Protein AF-A0A327J989-F1 (afdb_monomer_lite)

Secondary structure (DSSP, 8-state):
-EEEE-TTSHHHHHHHTSHHHHHHHHHTHHHHHTTPPEEEEEEE--SSHHHHHHTSEEEEEEEEE-TTSPEEEEEEEE----TT---HHHHHHHHHHHTTSS---EEEEEEEE-HHHHHHHTT-

Foldseek 3Di:
DEAEAEQPDPLQACVLLAPFVLVVCVVCVVCQVVQHKDAFAKDAPDRDPVCCVVAGIWTFGIWHADPQRKIKTKIKGKLDLDCPDPDPVSVVVVVCCVVVVDDIYMYIRIHTHHNVSNVVSVVD

Structure (mmCIF, N/CA/C/O backbone):
data_AF-A0A327J989-F1
#
_entry.id   AF-A0A327J989-F1
#
loop_
_atom_site.group_PDB
_atom_site.id
_atom_site.type_symbol
_atom_site.label_atom_id
_atom_site.label_alt_id
_atom_site.label_comp_id
_atom_site.label_asym_id
_atom_site.label_entity_id
_atom_site.label_seq_id
_atom_site.pdbx_PDB_ins_code
_atom_site.Cartn_x
_atom_site.Cartn_y
_atom_site.Cartn_z
_atom_site.occupancy
_atom_site.B_iso_or_equiv
_atom_site.auth_seq_id
_atom_site.auth_comp_id
_atom_site.auth_asym_id
_atom_site.auth_atom_id
_atom_site.pdbx_PDB_model_num
ATOM 1 N N . MET A 1 1 ? 9.623 -8.664 -15.797 1.00 69.44 1 MET A N 1
ATOM 2 C CA . MET A 1 1 ? 9.754 -9.634 -14.682 1.00 69.44 1 MET A CA 1
ATOM 3 C C . MET A 1 1 ? 9.300 -8.923 -13.423 1.00 69.44 1 MET A C 1
ATOM 5 O O . MET A 1 1 ? 9.397 -7.706 -13.398 1.00 69.44 1 MET A O 1
ATOM 9 N N . GLY A 1 2 ? 8.779 -9.620 -12.418 1.00 81.38 2 GLY A N 1
ATOM 10 C CA . GLY A 1 2 ? 8.284 -8.946 -11.220 1.00 81.38 2 GLY A CA 1
ATOM 11 C C . GLY A 1 2 ? 8.554 -9.730 -9.953 1.00 81.38 2 GLY A C 1
ATOM 12 O O . GLY A 1 2 ? 8.670 -10.956 -9.993 1.00 81.38 2 GLY A O 1
ATOM 13 N N . VAL A 1 3 ? 8.657 -9.007 -8.843 1.00 89.44 3 VAL A N 1
ATOM 14 C CA . VAL A 1 3 ? 8.768 -9.583 -7.503 1.00 89.44 3 VAL A CA 1
ATOM 15 C C . VAL A 1 3 ? 7.521 -9.206 -6.717 1.00 89.44 3 VAL A C 1
ATOM 17 O O . VAL A 1 3 ? 7.071 -8.063 -6.754 1.00 89.44 3 VAL A O 1
ATOM 20 N N . ILE A 1 4 ? 6.952 -10.181 -6.010 1.00 94.75 4 ILE A N 1
ATOM 21 C CA . ILE A 1 4 ? 5.840 -9.951 -5.089 1.00 94.75 4 ILE A CA 1
ATOM 22 C C . ILE A 1 4 ? 6.357 -10.168 -3.673 1.00 94.75 4 ILE A C 1
ATOM 24 O O . ILE A 1 4 ? 6.704 -11.284 -3.282 1.00 94.75 4 ILE A O 1
ATOM 28 N N . PHE A 1 5 ? 6.380 -9.094 -2.897 1.00 96.56 5 PHE A N 1
ATOM 29 C CA . PHE A 1 5 ? 6.681 -9.117 -1.479 1.00 96.56 5 PHE A CA 1
ATOM 30 C C . PHE A 1 5 ? 5.388 -9.335 -0.699 1.00 96.56 5 PHE A C 1
ATOM 32 O O . PHE A 1 5 ? 4.467 -8.514 -0.717 1.00 96.56 5 PHE A O 1
ATOM 39 N N . LYS A 1 6 ? 5.315 -10.484 -0.028 1.00 97.75 6 LYS A N 1
ATOM 40 C CA . LYS A 1 6 ? 4.209 -10.832 0.865 1.00 97.75 6 LYS A CA 1
ATOM 41 C C . LYS A 1 6 ? 4.260 -9.987 2.140 1.00 97.75 6 LYS A C 1
ATOM 43 O O . LYS A 1 6 ? 5.321 -9.501 2.535 1.00 97.75 6 LYS A O 1
ATOM 48 N N . SER A 1 7 ? 3.126 -9.892 2.831 1.00 97.56 7 SER A N 1
ATOM 49 C CA . SER A 1 7 ? 2.966 -9.090 4.054 1.00 97.56 7 SER A CA 1
ATOM 50 C C . SER A 1 7 ? 3.853 -9.510 5.223 1.00 97.56 7 SER A C 1
ATOM 52 O O . SER A 1 7 ? 4.015 -8.752 6.174 1.00 97.56 7 SER A O 1
ATOM 54 N N . ASP A 1 8 ? 4.412 -10.717 5.182 1.00 97.12 8 ASP A N 1
ATOM 55 C CA . ASP A 1 8 ? 5.364 -11.230 6.162 1.00 97.12 8 ASP A CA 1
ATOM 56 C C . ASP A 1 8 ? 6.829 -10.878 5.846 1.00 97.12 8 ASP A C 1
ATOM 58 O O . ASP A 1 8 ? 7.685 -11.036 6.724 1.00 97.12 8 ASP A O 1
ATOM 62 N N . SER A 1 9 ? 7.123 -10.356 4.651 1.00 97.06 9 SER A N 1
ATOM 63 C CA . SER A 1 9 ? 8.461 -9.903 4.271 1.00 97.06 9 SER A CA 1
ATOM 64 C C . SER A 1 9 ? 8.886 -8.662 5.065 1.00 97.06 9 SER A C 1
ATOM 66 O O . SER A 1 9 ? 8.054 -7.843 5.463 1.00 97.06 9 SER A O 1
ATOM 68 N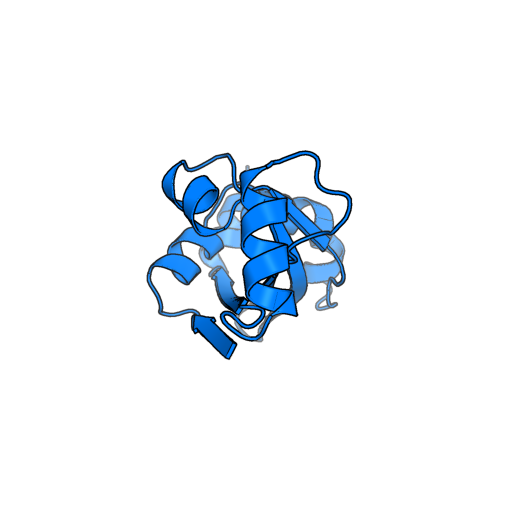 N . ASN A 1 10 ? 10.193 -8.508 5.296 1.00 95.81 10 ASN A N 1
ATOM 69 C CA . ASN A 1 10 ? 10.721 -7.396 6.094 1.00 95.81 10 ASN A CA 1
ATOM 70 C C . ASN A 1 10 ? 10.358 -6.035 5.491 1.00 95.81 10 ASN A C 1
ATOM 72 O O . ASN A 1 10 ? 9.870 -5.168 6.209 1.00 95.81 10 ASN A O 1
ATOM 76 N N . ILE A 1 11 ? 10.506 -5.885 4.171 1.00 94.81 11 ILE A N 1
ATOM 77 C CA . ILE A 1 11 ? 10.159 -4.644 3.475 1.00 94.81 11 ILE A CA 1
ATOM 78 C C . ILE A 1 11 ? 8.662 -4.334 3.581 1.00 94.81 11 ILE A C 1
ATOM 80 O O . ILE A 1 11 ? 8.295 -3.216 3.924 1.00 94.81 11 ILE A O 1
ATOM 84 N N . SER A 1 12 ? 7.775 -5.319 3.401 1.00 97.19 12 SER A N 1
ATOM 85 C CA . SER A 1 12 ? 6.332 -5.086 3.525 1.00 97.19 12 SER A CA 1
ATOM 86 C C . SER A 1 12 ? 5.902 -4.756 4.953 1.00 97.19 12 SER A C 1
ATOM 88 O O . SER A 1 12 ? 4.986 -3.956 5.135 1.00 97.19 12 SER A O 1
ATOM 90 N N . LYS A 1 13 ? 6.563 -5.329 5.968 1.00 97.56 13 LYS A N 1
ATOM 91 C CA . LYS A 1 13 ? 6.349 -4.964 7.378 1.00 97.56 13 LYS A CA 1
ATOM 92 C C . LYS A 1 13 ? 6.793 -3.535 7.667 1.00 97.56 13 LYS A C 1
ATOM 94 O O . LYS A 1 13 ? 6.085 -2.828 8.376 1.00 97.56 13 LYS A O 1
ATOM 99 N N . GLU A 1 14 ? 7.932 -3.120 7.120 1.00 96.44 14 GLU A N 1
ATOM 100 C CA . GLU A 1 14 ? 8.462 -1.766 7.292 1.00 96.44 14 GLU A CA 1
ATOM 101 C C . GLU A 1 14 ? 7.559 -0.725 6.615 1.00 96.44 14 GLU A C 1
ATOM 103 O O . GLU A 1 14 ? 7.205 0.274 7.239 1.00 96.44 14 GLU A O 1
ATOM 108 N N . ILE A 1 15 ? 7.079 -1.013 5.399 1.00 97.12 15 ILE A N 1
ATOM 109 C CA . ILE A 1 15 ? 6.068 -0.194 4.717 1.00 97.12 15 ILE A CA 1
ATOM 110 C C . ILE A 1 15 ? 4.788 -0.106 5.558 1.00 97.12 15 ILE A C 1
ATOM 112 O O . ILE A 1 15 ? 4.265 0.983 5.769 1.00 97.12 15 ILE A O 1
ATOM 116 N N . ALA A 1 16 ? 4.275 -1.235 6.067 1.00 97.94 16 ALA A N 1
ATOM 117 C CA . ALA A 1 16 ? 2.980 -1.299 6.756 1.00 97.94 16 ALA A CA 1
ATOM 118 C C . ALA A 1 16 ? 2.857 -0.355 7.964 1.00 97.94 16 ALA A C 1
ATOM 120 O O . ALA A 1 16 ? 1.745 -0.014 8.370 1.00 97.94 16 ALA A O 1
ATOM 121 N N . ILE A 1 17 ? 3.977 0.033 8.570 1.00 97.12 17 ILE A N 1
ATOM 122 C CA . ILE A 1 17 ? 4.013 0.903 9.749 1.00 97.12 17 ILE A CA 1
ATOM 123 C C . ILE A 1 17 ? 4.632 2.272 9.459 1.00 97.12 17 ILE A C 1
ATOM 125 O O . ILE A 1 17 ? 4.879 3.031 10.397 1.00 97.12 17 ILE A O 1
ATOM 129 N N . SER A 1 18 ? 4.893 2.585 8.188 1.00 97.06 18 SER A N 1
ATOM 130 C CA . SER A 1 18 ? 5.550 3.829 7.815 1.00 97.06 18 SER A CA 1
ATOM 131 C C . SER A 1 18 ? 4.638 5.046 8.047 1.00 97.06 18 SER A C 1
ATOM 133 O O . SER A 1 18 ? 3.405 4.933 7.998 1.00 97.06 18 SER A O 1
ATOM 135 N N . PRO A 1 19 ? 5.222 6.234 8.278 1.00 96.94 19 PRO A N 1
ATOM 136 C CA . PRO A 1 19 ? 4.490 7.498 8.313 1.00 96.94 19 PRO A CA 1
ATOM 137 C C . PRO A 1 19 ? 3.612 7.751 7.081 1.00 96.94 19 PRO A C 1
ATOM 139 O O . PRO A 1 19 ? 2.502 8.250 7.226 1.00 96.94 19 PRO A O 1
ATOM 142 N N . GLU A 1 20 ? 4.060 7.367 5.887 1.00 97.31 20 GLU A N 1
ATOM 143 C CA . GLU A 1 20 ? 3.305 7.508 4.637 1.00 97.31 20 GLU A CA 1
ATOM 144 C C . GLU A 1 20 ? 2.042 6.640 4.631 1.00 97.31 20 GLU A C 1
ATOM 146 O O . GLU A 1 20 ? 0.960 7.106 4.276 1.00 97.31 20 GLU A O 1
ATOM 151 N N . ILE A 1 21 ? 2.148 5.390 5.093 1.00 97.94 21 ILE A N 1
ATOM 152 C CA . ILE A 1 21 ? 0.992 4.494 5.213 1.00 97.94 21 ILE A CA 1
ATOM 153 C C . ILE A 1 21 ? 0.050 4.935 6.331 1.00 97.94 21 ILE A C 1
ATOM 155 O O . ILE A 1 21 ? -1.170 4.828 6.179 1.00 97.94 21 ILE A O 1
ATOM 159 N N . LYS A 1 22 ? 0.586 5.491 7.423 1.00 98.06 22 LYS A N 1
ATOM 160 C CA . LYS A 1 22 ? -0.227 6.165 8.441 1.00 98.06 22 LYS A CA 1
ATOM 161 C C . LYS A 1 22 ? -1.021 7.315 7.830 1.00 98.06 22 LYS A C 1
ATOM 163 O O . LYS A 1 22 ? -2.227 7.393 8.053 1.00 98.06 22 LYS A O 1
ATOM 168 N N . GLN A 1 23 ? -0.360 8.191 7.080 1.00 97.75 23 GLN A N 1
ATOM 169 C CA . GLN A 1 23 ? -0.995 9.350 6.464 1.00 97.75 23 GLN A CA 1
ATOM 170 C C . GLN A 1 23 ? -2.098 8.919 5.491 1.00 97.75 23 GLN A C 1
ATOM 172 O O . GLN A 1 23 ? -3.237 9.359 5.631 1.00 97.75 23 GLN A O 1
ATOM 177 N N . HIS A 1 24 ? -1.803 7.964 4.604 1.00 97.94 24 HIS A N 1
ATOM 178 C CA . HIS A 1 24 ? -2.786 7.378 3.688 1.00 97.94 24 HIS A CA 1
ATOM 179 C C . HIS A 1 24 ? -4.007 6.805 4.422 1.00 97.94 24 HIS A C 1
ATOM 181 O O . HIS A 1 24 ? -5.145 7.031 4.004 1.00 97.94 24 HIS A O 1
ATOM 187 N N . PHE A 1 25 ? -3.799 6.096 5.538 1.00 98.25 25 PHE A N 1
ATOM 188 C CA . PHE A 1 25 ? -4.901 5.607 6.368 1.00 98.25 25 PHE A CA 1
ATOM 189 C C . PHE A 1 25 ? -5.739 6.756 6.939 1.00 98.25 25 PHE A C 1
ATOM 191 O O . PHE A 1 25 ? -6.962 6.716 6.837 1.00 98.25 25 PHE A O 1
ATOM 198 N N . LEU A 1 26 ? -5.103 7.769 7.534 1.00 98.06 26 LEU A N 1
ATOM 199 C CA . LEU A 1 26 ? -5.802 8.877 8.188 1.00 98.06 26 LEU A CA 1
ATOM 200 C C . LEU A 1 26 ? -6.618 9.718 7.201 1.00 98.06 26 LEU A C 1
ATOM 202 O O . LEU A 1 26 ? -7.756 10.071 7.507 1.00 98.06 26 LEU A O 1
ATOM 206 N N . GLU A 1 27 ? -6.080 9.974 6.010 1.00 97.88 27 GLU A N 1
ATOM 207 C CA . GLU A 1 27 ? -6.760 10.718 4.942 1.00 97.88 27 GLU A CA 1
ATOM 208 C C . GLU A 1 27 ? -7.981 9.983 4.387 1.00 97.88 27 GLU A C 1
ATOM 210 O O . GLU A 1 27 ? -8.946 10.610 3.957 1.00 97.88 27 GLU A O 1
ATOM 215 N N . ASN A 1 28 ? -7.963 8.649 4.405 1.00 98.06 28 ASN A N 1
ATOM 216 C CA . ASN A 1 28 ? -9.033 7.825 3.847 1.00 98.06 28 ASN A CA 1
ATOM 217 C C . ASN A 1 28 ? -9.810 7.047 4.925 1.00 98.06 28 ASN A C 1
ATOM 219 O O . ASN A 1 28 ? -10.528 6.091 4.610 1.00 98.06 28 ASN A O 1
ATOM 223 N N . LYS A 1 29 ? -9.687 7.448 6.198 1.00 96.81 29 LYS A N 1
ATOM 224 C CA . LYS A 1 29 ? -10.203 6.694 7.349 1.00 96.81 29 LYS A CA 1
ATOM 225 C C . LYS A 1 29 ? -11.699 6.423 7.244 1.00 96.81 29 LYS A C 1
ATOM 227 O O . LYS A 1 29 ? -12.116 5.299 7.483 1.00 96.81 29 LYS A O 1
ATOM 232 N N . ASP A 1 30 ? -12.503 7.397 6.822 1.00 97.50 30 ASP A N 1
ATOM 233 C CA . ASP A 1 30 ? -13.961 7.247 6.799 1.00 97.50 30 ASP A CA 1
ATOM 234 C C . ASP A 1 30 ? -14.400 6.242 5.726 1.00 97.50 30 ASP A C 1
ATOM 236 O O . ASP A 1 30 ? -15.346 5.483 5.924 1.00 97.50 30 ASP A O 1
ATOM 240 N N . ILE A 1 31 ? -13.678 6.168 4.605 1.00 97.75 31 ILE A N 1
ATOM 241 C CA . ILE A 1 31 ? -13.911 5.164 3.559 1.00 97.75 31 ILE A CA 1
ATOM 242 C C . ILE A 1 31 ? -13.556 3.774 4.102 1.00 97.75 31 ILE A C 1
ATOM 244 O O . ILE A 1 31 ? -14.367 2.850 4.027 1.00 97.75 31 ILE A O 1
ATOM 248 N N . LEU A 1 32 ? -12.366 3.640 4.692 1.00 97.56 32 LEU A N 1
ATOM 249 C CA . LEU A 1 32 ? -11.847 2.368 5.197 1.00 97.56 32 LEU A CA 1
ATOM 250 C C . LEU A 1 32 ? -12.668 1.829 6.377 1.00 97.56 32 LEU A C 1
ATOM 252 O O . LEU A 1 32 ? -13.009 0.648 6.402 1.00 97.56 32 LEU A O 1
ATOM 256 N N . LEU A 1 33 ? -13.034 2.686 7.334 1.00 96.00 33 LEU A N 1
ATOM 257 C CA . LEU A 1 33 ? -13.831 2.322 8.510 1.00 96.00 33 LEU A CA 1
ATOM 258 C C . LEU A 1 33 ? -15.264 1.923 8.134 1.00 96.00 33 LEU A C 1
ATOM 260 O O . LEU A 1 33 ? -15.832 1.038 8.770 1.00 96.00 33 LEU A O 1
ATOM 264 N N . ASN A 1 34 ? -15.801 2.474 7.042 1.00 96.75 34 ASN A N 1
ATOM 265 C CA . ASN A 1 34 ? -17.055 2.024 6.431 1.00 96.75 34 ASN A CA 1
ATOM 266 C C . ASN A 1 34 ? -16.893 0.764 5.555 1.00 96.75 34 ASN A C 1
ATOM 268 O O . ASN A 1 34 ? -17.782 0.446 4.767 1.00 96.75 34 ASN A O 1
ATOM 272 N N . GLN A 1 35 ? -15.771 0.043 5.681 1.00 93.25 35 GLN A N 1
ATOM 273 C CA . GLN A 1 35 ? -15.458 -1.198 4.959 1.00 93.25 35 GLN A CA 1
ATOM 274 C C . GLN A 1 35 ? -15.461 -1.044 3.430 1.00 93.25 35 GLN A C 1
ATOM 276 O O . GLN A 1 35 ? -15.711 -1.999 2.696 1.00 93.25 35 GLN A O 1
ATOM 281 N N . LYS A 1 36 ? -15.173 0.163 2.932 1.00 96.56 36 LYS A N 1
ATOM 282 C CA . LYS A 1 36 ? -15.012 0.427 1.500 1.00 96.56 36 LYS A CA 1
ATOM 283 C C . LYS A 1 36 ? -13.538 0.364 1.101 1.00 96.56 36 LYS A C 1
ATOM 285 O O . LYS A 1 36 ? -12.633 0.465 1.927 1.00 96.56 36 LYS A O 1
ATOM 290 N N . VAL A 1 37 ? -13.315 0.204 -0.201 1.00 97.81 37 VAL A N 1
ATOM 291 C CA . VAL A 1 37 ? -11.982 0.126 -0.804 1.00 97.81 37 VAL A CA 1
ATOM 292 C C . VAL A 1 37 ? -11.531 1.517 -1.246 1.00 97.81 37 VAL A C 1
ATOM 294 O O . VAL A 1 37 ? -12.256 2.209 -1.960 1.00 97.81 37 VAL A O 1
ATOM 297 N N . VAL A 1 38 ? -10.313 1.895 -0.873 1.00 98.12 38 VAL A N 1
ATOM 298 C CA . VAL A 1 38 ? -9.596 3.054 -1.422 1.00 98.12 38 VAL A CA 1
ATOM 299 C C . VAL A 1 38 ? -8.782 2.569 -2.614 1.00 98.12 38 VAL A C 1
ATOM 301 O O . VAL A 1 38 ? -8.155 1.520 -2.511 1.00 98.12 38 VAL A O 1
ATOM 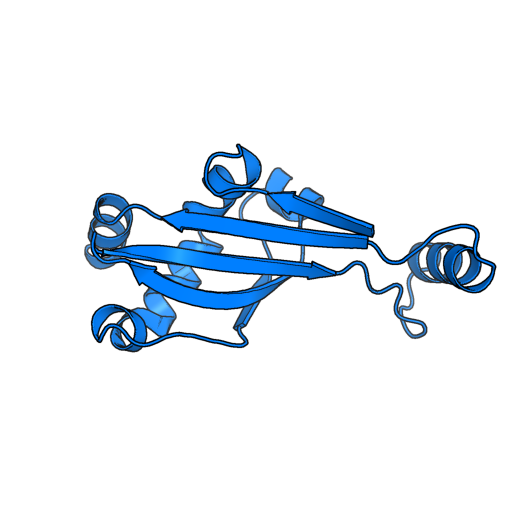304 N N . LYS A 1 39 ? -8.788 3.290 -3.737 1.00 97.00 39 LYS A N 1
ATOM 305 C CA . LYS A 1 39 ? -8.068 2.909 -4.964 1.00 97.00 39 LYS A CA 1
ATOM 306 C C . LYS A 1 39 ? -7.302 4.092 -5.542 1.00 97.00 39 LYS A C 1
ATOM 308 O O . LYS A 1 39 ? -7.682 5.234 -5.288 1.00 97.00 39 LYS A O 1
ATOM 313 N N . ASN A 1 40 ? -6.303 3.796 -6.375 1.00 94.38 40 ASN A N 1
ATOM 314 C CA . ASN A 1 40 ? -5.590 4.768 -7.212 1.00 94.38 40 ASN A CA 1
ATOM 315 C C . ASN A 1 40 ? -5.045 5.954 -6.402 1.00 94.38 40 ASN A C 1
ATOM 317 O O . ASN A 1 40 ? -5.339 7.120 -6.679 1.00 94.38 40 ASN A O 1
ATOM 321 N N . ARG A 1 41 ? -4.302 5.634 -5.343 1.00 96.56 41 ARG A N 1
ATOM 322 C CA . ARG A 1 41 ? -3.496 6.604 -4.598 1.00 96.56 41 ARG A CA 1
ATOM 323 C C . ARG A 1 41 ? -2.030 6.381 -4.935 1.00 96.56 41 ARG A C 1
ATOM 325 O O . ARG A 1 41 ? -1.683 5.367 -5.526 1.00 96.56 41 ARG A O 1
ATOM 332 N N . SER A 1 42 ? -1.180 7.303 -4.527 1.00 94.81 42 SER A N 1
ATOM 333 C CA . SER A 1 42 ? 0.267 7.156 -4.613 1.00 94.81 42 SER A CA 1
ATOM 334 C C . SER A 1 42 ? 0.909 7.796 -3.393 1.00 94.81 42 SER A C 1
ATOM 336 O O . SER A 1 42 ? 0.265 8.546 -2.652 1.00 94.81 42 SER A O 1
ATOM 338 N N . THR A 1 43 ? 2.166 7.456 -3.137 1.00 94.94 43 THR A N 1
ATOM 339 C CA . THR A 1 43 ? 2.922 8.073 -2.053 1.00 94.94 43 THR A CA 1
ATOM 340 C C . THR A 1 43 ? 4.417 8.072 -2.334 1.00 94.94 43 THR A C 1
ATOM 342 O O . THR A 1 43 ? 4.933 7.214 -3.053 1.00 94.94 43 THR A O 1
ATOM 345 N N . TYR A 1 44 ? 5.110 9.043 -1.741 1.00 93.88 44 TYR A N 1
ATOM 346 C CA . TYR A 1 44 ? 6.563 9.129 -1.741 1.00 93.88 44 TYR A CA 1
ATOM 347 C C . TYR A 1 44 ? 7.095 8.714 -0.372 1.00 93.88 44 TYR A C 1
ATOM 349 O O . TYR A 1 44 ? 6.880 9.411 0.618 1.00 93.88 44 TYR A O 1
ATOM 357 N N . PHE A 1 45 ? 7.844 7.616 -0.321 1.00 93.44 45 PHE A N 1
ATOM 358 C CA . PHE A 1 45 ? 8.547 7.180 0.879 1.00 93.44 45 PHE A CA 1
ATOM 359 C C . PHE A 1 45 ? 9.776 8.055 1.107 1.00 93.44 45 PHE A C 1
ATOM 361 O O . PHE A 1 45 ? 10.806 7.889 0.461 1.00 93.44 45 PHE A O 1
ATOM 368 N N . GLN A 1 46 ? 9.675 8.999 2.039 1.00 91.44 46 GLN A N 1
ATOM 369 C CA . GLN A 1 46 ? 10.754 9.946 2.352 1.00 91.44 46 GLN A CA 1
ATOM 370 C C . GLN A 1 46 ? 11.103 9.972 3.840 1.00 91.44 46 GLN A C 1
ATOM 372 O O . GLN A 1 46 ? 12.197 10.395 4.212 1.00 91.44 46 GLN A O 1
ATOM 377 N N . SER A 1 47 ? 10.211 9.475 4.698 1.00 88.56 47 SER A N 1
ATOM 378 C CA . SER A 1 47 ? 10.411 9.456 6.149 1.00 88.56 47 SER A CA 1
ATOM 379 C C . SER A 1 47 ? 11.504 8.484 6.608 1.00 88.56 47 SER A C 1
ATOM 381 O O . SER A 1 47 ? 12.062 8.642 7.693 1.00 88.56 47 SER A O 1
ATOM 383 N N . ASN A 1 48 ? 11.842 7.493 5.779 1.00 88.62 48 ASN A N 1
ATOM 384 C CA . ASN A 1 48 ? 12.874 6.500 6.043 1.00 88.62 48 ASN A CA 1
ATOM 385 C C . ASN A 1 48 ? 13.811 6.386 4.831 1.00 88.62 48 ASN A C 1
ATOM 387 O O . ASN A 1 48 ? 13.370 6.085 3.724 1.00 88.62 48 ASN A O 1
ATOM 391 N N . LYS A 1 49 ? 15.121 6.581 5.048 1.00 87.25 49 LYS A N 1
ATOM 392 C CA . LYS A 1 49 ? 16.141 6.519 3.984 1.00 87.25 49 LYS A CA 1
ATOM 393 C C . LYS A 1 49 ? 16.194 5.167 3.267 1.00 87.25 49 LYS A C 1
ATOM 395 O O . LYS A 1 49 ? 16.505 5.145 2.080 1.00 87.25 49 LYS A O 1
ATOM 400 N N . ASN A 1 50 ? 15.929 4.061 3.959 1.00 87.06 50 ASN A N 1
ATOM 401 C CA . ASN A 1 50 ? 15.923 2.728 3.359 1.00 87.06 50 ASN A CA 1
ATOM 402 C C . ASN A 1 50 ? 14.713 2.563 2.440 1.00 87.06 50 ASN A C 1
ATOM 404 O O . ASN A 1 50 ? 14.895 2.212 1.279 1.00 87.06 50 ASN A O 1
ATOM 408 N N . LEU A 1 51 ? 13.507 2.897 2.914 1.00 90.25 51 LEU A N 1
ATOM 409 C CA . LEU A 1 51 ? 12.298 2.852 2.081 1.00 90.25 51 LEU A CA 1
ATOM 410 C C . LEU A 1 51 ? 12.386 3.826 0.900 1.00 90.25 51 LEU A C 1
ATOM 412 O O . LEU A 1 51 ? 12.042 3.463 -0.220 1.00 90.25 51 LEU A O 1
ATOM 416 N N . GLY A 1 52 ? 12.923 5.029 1.116 1.00 87.00 52 GLY A N 1
ATOM 417 C CA . GLY A 1 52 ? 13.094 6.010 0.046 1.00 87.00 52 GLY A CA 1
ATOM 418 C C . GLY A 1 52 ? 14.099 5.592 -1.024 1.00 87.00 52 GLY A C 1
ATOM 419 O O . GLY A 1 52 ? 13.923 5.933 -2.187 1.00 87.00 52 GLY A O 1
ATOM 420 N N . LYS A 1 53 ? 15.125 4.809 -0.670 1.00 84.62 53 LYS A N 1
ATOM 421 C CA . LYS A 1 53 ? 16.047 4.223 -1.656 1.00 84.62 53 LYS A CA 1
ATOM 422 C C . LYS A 1 53 ? 15.499 2.961 -2.318 1.00 84.62 53 LYS A C 1
ATOM 424 O O . LYS A 1 53 ? 15.848 2.695 -3.460 1.00 84.62 53 LYS A O 1
ATOM 429 N N . ALA A 1 54 ? 14.715 2.168 -1.590 1.00 84.38 54 ALA A N 1
ATOM 430 C CA . ALA A 1 54 ? 14.213 0.883 -2.066 1.00 84.38 54 ALA A CA 1
ATOM 431 C C . ALA A 1 54 ? 12.960 1.010 -2.943 1.00 84.38 54 ALA A C 1
ATOM 433 O O . ALA A 1 54 ? 12.760 0.166 -3.805 1.00 84.38 54 ALA A O 1
ATOM 434 N N . ILE A 1 55 ? 12.129 2.024 -2.690 1.00 88.19 55 ILE A N 1
ATOM 435 C CA . ILE A 1 55 ? 10.818 2.216 -3.326 1.00 88.19 55 ILE A CA 1
ATOM 436 C C . ILE A 1 55 ? 10.736 3.626 -3.916 1.00 88.19 55 ILE A C 1
ATOM 438 O O . ILE A 1 55 ? 10.385 3.811 -5.072 1.00 88.19 55 ILE A O 1
ATOM 442 N N . GLY A 1 56 ? 11.082 4.650 -3.128 1.00 87.38 56 GLY A N 1
ATOM 443 C CA . GLY A 1 56 ? 10.999 6.043 -3.570 1.00 87.38 56 GLY A CA 1
ATOM 444 C C . GLY A 1 56 ? 9.551 6.499 -3.757 1.00 87.38 56 GLY A C 1
ATOM 445 O O . GLY A 1 56 ? 8.940 6.973 -2.803 1.00 87.38 56 GLY A O 1
ATOM 446 N N . HIS A 1 57 ? 9.006 6.364 -4.966 1.00 89.56 57 HIS A N 1
ATOM 447 C CA . HIS A 1 57 ? 7.615 6.683 -5.298 1.00 89.56 57 HIS A CA 1
ATOM 448 C C . HIS A 1 57 ? 6.886 5.417 -5.726 1.00 89.56 57 HIS A C 1
ATOM 450 O O . HIS A 1 57 ? 7.395 4.674 -6.557 1.00 89.56 57 HIS A O 1
ATOM 456 N N . CYS A 1 58 ? 5.688 5.181 -5.203 1.00 91.69 58 CYS A N 1
ATOM 457 C CA . CYS A 1 58 ? 4.885 4.060 -5.670 1.00 91.69 58 CYS A CA 1
ATOM 458 C C . CYS A 1 58 ? 3.393 4.365 -5.648 1.00 91.69 58 CYS A C 1
ATOM 460 O O . CYS A 1 58 ? 2.905 5.185 -4.861 1.00 91.69 58 CYS A O 1
ATOM 462 N N . ASP A 1 59 ? 2.658 3.595 -6.437 1.00 94.81 59 ASP A N 1
ATOM 463 C CA . ASP A 1 59 ? 1.208 3.604 -6.436 1.00 94.81 59 ASP A CA 1
ATOM 464 C C . ASP A 1 59 ? 0.669 2.699 -5.329 1.00 94.81 59 ASP A C 1
ATOM 466 O O . ASP A 1 59 ? 1.114 1.571 -5.142 1.00 94.81 59 ASP A O 1
ATOM 470 N N . ILE A 1 60 ? -0.345 3.165 -4.610 1.00 97.25 60 ILE A N 1
ATOM 471 C CA . ILE A 1 60 ? -1.189 2.349 -3.741 1.00 97.25 60 ILE A CA 1
ATOM 472 C C . ILE A 1 60 ? -2.426 1.977 -4.564 1.00 97.25 60 ILE A C 1
ATOM 474 O O . ILE A 1 60 ? -3.402 2.731 -4.652 1.00 97.25 60 ILE A O 1
ATOM 478 N N . VAL A 1 61 ? -2.370 0.799 -5.188 1.00 97.50 61 VAL A N 1
ATOM 479 C CA . VAL A 1 61 ? -3.394 0.304 -6.120 1.00 97.50 61 VAL A CA 1
ATOM 480 C C . VAL A 1 61 ? -4.735 0.164 -5.407 1.00 97.50 61 VAL A C 1
ATOM 482 O O . VAL A 1 61 ? -5.763 0.633 -5.903 1.00 97.50 61 VAL A O 1
ATOM 485 N N . TYR A 1 62 ? -4.727 -0.450 -4.221 1.00 97.31 62 TYR A N 1
ATOM 486 C CA . TYR A 1 62 ? -5.888 -0.476 -3.343 1.00 97.31 62 TYR A CA 1
ATOM 487 C C . TYR A 1 62 ? -5.534 -0.666 -1.869 1.00 97.3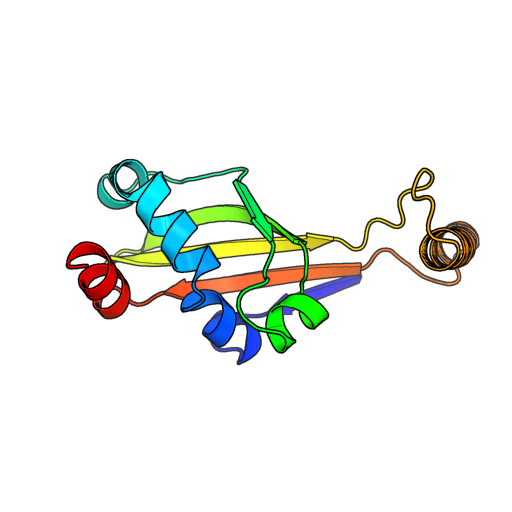1 62 TYR A C 1
ATOM 489 O O . TYR A 1 62 ? -4.538 -1.308 -1.531 1.00 97.31 62 TYR A O 1
ATOM 497 N N . SER A 1 63 ? -6.424 -0.177 -1.004 1.00 98.50 63 SER A N 1
ATOM 498 C CA . SER A 1 63 ? -6.436 -0.444 0.434 1.00 98.50 63 SER A CA 1
ATOM 499 C C . SER A 1 63 ? -7.841 -0.775 0.924 1.00 98.50 63 SER A C 1
ATOM 501 O O . SER A 1 63 ? -8.816 -0.167 0.482 1.00 98.50 63 SER A O 1
ATOM 503 N N . TYR A 1 64 ? -7.947 -1.719 1.856 1.00 98.56 64 TYR A N 1
ATOM 504 C CA . TYR A 1 64 ? -9.202 -2.107 2.505 1.00 98.56 64 TYR A CA 1
ATOM 505 C C . TYR A 1 64 ? -8.941 -2.633 3.922 1.00 98.56 64 TYR A C 1
ATOM 507 O O . TYR A 1 64 ? -7.797 -2.919 4.278 1.00 98.56 64 TYR A O 1
ATOM 515 N N . LEU A 1 65 ? -9.994 -2.762 4.735 1.00 98.44 65 LEU A N 1
ATOM 516 C CA . LEU A 1 65 ? -9.918 -3.459 6.020 1.00 98.44 65 LEU A CA 1
ATOM 517 C C . LEU A 1 65 ? -10.344 -4.922 5.862 1.00 98.44 65 LEU A C 1
ATOM 519 O O . LEU A 1 65 ? -11.409 -5.188 5.306 1.00 98.44 65 LEU A O 1
ATOM 523 N N . ASP A 1 66 ? -9.534 -5.857 6.361 1.00 97.31 66 ASP A N 1
ATOM 524 C CA . ASP A 1 66 ? -9.908 -7.273 6.448 1.00 97.31 66 ASP A CA 1
ATOM 525 C C . ASP A 1 66 ? -10.945 -7.525 7.567 1.00 97.31 66 ASP A C 1
ATOM 527 O O . ASP A 1 66 ? -11.361 -6.612 8.293 1.00 97.31 66 ASP A O 1
ATOM 531 N N . ASN A 1 67 ? -11.384 -8.779 7.715 1.00 96.38 67 ASN A N 1
ATOM 532 C CA . ASN A 1 67 ? -12.367 -9.172 8.735 1.00 96.38 67 ASN A CA 1
ATOM 533 C C . ASN A 1 67 ? -11.886 -8.881 10.167 1.00 96.38 67 ASN A C 1
ATOM 535 O O . ASN A 1 67 ? -12.687 -8.511 11.025 1.00 96.38 67 ASN A O 1
ATOM 539 N N . ASP A 1 68 ? -10.574 -8.956 10.389 1.00 97.31 68 ASP A N 1
ATOM 540 C CA . ASP A 1 68 ? -9.905 -8.662 11.658 1.00 97.31 68 ASP A CA 1
ATOM 541 C C . ASP A 1 68 ? -9.615 -7.158 11.835 1.00 97.31 68 ASP A C 1
ATOM 543 O O . ASP A 1 68 ? -8.910 -6.749 12.762 1.00 97.31 68 ASP A O 1
ATOM 547 N N . LYS A 1 69 ? -10.150 -6.317 10.940 1.00 97.44 69 LYS A N 1
ATOM 548 C CA . LYS A 1 69 ? -9.991 -4.858 10.925 1.00 97.44 69 LYS A CA 1
ATOM 549 C C . LYS A 1 69 ? -8.537 -4.398 10.791 1.00 97.44 69 LYS A C 1
ATOM 551 O O . LYS A 1 69 ? -8.207 -3.280 11.202 1.00 97.44 69 LYS A O 1
ATOM 556 N N . ASN A 1 70 ? -7.672 -5.228 10.213 1.00 98.38 70 ASN A N 1
ATOM 557 C CA . ASN A 1 70 ? -6.344 -4.826 9.766 1.00 98.38 70 ASN A CA 1
ATOM 558 C C . ASN A 1 70 ? -6.458 -4.148 8.408 1.00 98.38 70 ASN A C 1
ATOM 560 O O . ASN A 1 70 ? -7.267 -4.553 7.578 1.00 98.38 70 ASN A O 1
ATOM 564 N N . MET A 1 71 ? -5.613 -3.155 8.154 1.00 98.50 71 MET A N 1
ATOM 565 C CA . MET A 1 71 ? -5.541 -2.553 6.830 1.00 98.50 71 MET A CA 1
ATOM 566 C C . MET A 1 71 ? -4.624 -3.387 5.950 1.00 98.50 71 MET A C 1
ATOM 568 O O . MET A 1 71 ? -3.456 -3.596 6.285 1.00 98.50 71 MET A O 1
ATOM 572 N N . ILE A 1 72 ? -5.161 -3.832 4.822 1.00 98.62 72 ILE A N 1
ATOM 573 C CA . ILE A 1 72 ? -4.409 -4.449 3.741 1.00 98.62 72 ILE A CA 1
ATOM 574 C C . ILE A 1 72 ? -4.227 -3.405 2.654 1.00 98.62 72 ILE A C 1
ATOM 576 O O . ILE A 1 72 ? -5.215 -2.828 2.196 1.00 98.62 72 ILE A O 1
ATOM 580 N N . SER A 1 73 ? -2.987 -3.188 2.224 1.00 98.44 73 SER A N 1
ATOM 581 C CA . SER A 1 73 ? -2.682 -2.337 1.074 1.00 98.44 73 SER A CA 1
ATOM 582 C C . SER A 1 73 ? -1.838 -3.097 0.066 1.00 98.44 73 SER A C 1
ATOM 584 O O . SER A 1 73 ? -0.953 -3.870 0.436 1.00 98.44 73 SER A O 1
ATOM 586 N N . VAL A 1 74 ? -2.106 -2.862 -1.213 1.00 98.12 74 VAL A N 1
ATOM 587 C CA . VAL A 1 74 ? -1.283 -3.357 -2.315 1.00 98.12 74 VAL A CA 1
ATOM 588 C C . VAL A 1 74 ? -0.645 -2.172 -3.001 1.00 98.12 74 VAL A C 1
ATOM 590 O O . VAL A 1 74 ? -1.340 -1.311 -3.541 1.00 98.12 74 VAL A O 1
ATOM 593 N N . LEU A 1 75 ? 0.680 -2.139 -2.935 1.00 97.06 75 LEU A N 1
ATOM 594 C CA . LEU A 1 75 ? 1.495 -1.102 -3.530 1.00 97.06 75 LEU A CA 1
ATOM 595 C C . LEU A 1 75 ? 2.198 -1.665 -4.758 1.00 97.06 75 LEU A C 1
ATOM 597 O 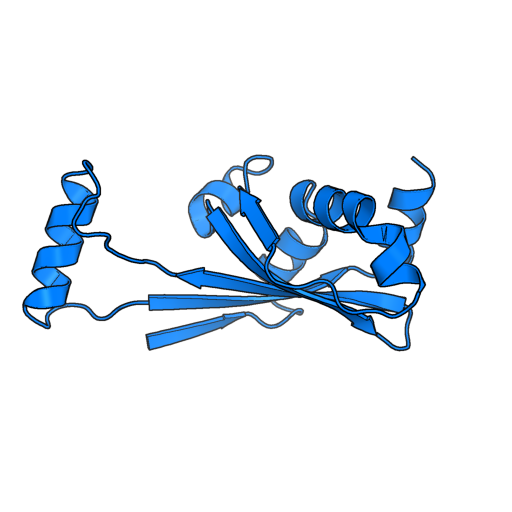O . LEU A 1 75 ? 2.636 -2.817 -4.743 1.00 97.06 75 LEU A O 1
ATOM 601 N N . LEU A 1 76 ? 2.306 -0.850 -5.796 1.00 94.50 76 LEU A N 1
ATOM 602 C CA . LEU A 1 76 ? 2.981 -1.155 -7.041 1.00 94.50 76 LEU A CA 1
ATOM 603 C C . LEU A 1 76 ? 4.050 -0.095 -7.280 1.00 94.50 76 LEU A C 1
ATOM 605 O O . LEU A 1 76 ? 3.755 1.089 -7.409 1.00 94.50 76 LEU A O 1
ATOM 609 N N . ASP A 1 77 ? 5.287 -0.554 -7.349 1.00 89.50 77 ASP A N 1
ATOM 610 C CA . ASP A 1 77 ? 6.415 0.230 -7.820 1.00 89.50 77 ASP A CA 1
ATOM 611 C C . ASP A 1 77 ? 6.799 -0.290 -9.205 1.00 89.50 77 ASP A C 1
ATOM 613 O O . ASP A 1 77 ? 7.136 -1.470 -9.373 1.00 89.50 77 ASP A O 1
ATOM 617 N N . THR A 1 78 ? 6.676 0.568 -10.213 1.00 83.25 78 THR A N 1
ATOM 618 C CA . THR A 1 78 ? 7.110 0.275 -11.575 1.00 83.25 78 THR A CA 1
ATOM 619 C C . THR A 1 78 ? 8.341 1.094 -11.892 1.00 83.25 78 THR A C 1
ATOM 621 O O . THR A 1 78 ? 8.291 2.318 -11.875 1.00 83.25 78 THR A O 1
ATOM 624 N N . TYR A 1 79 ? 9.407 0.419 -12.312 1.00 72.94 79 TYR A N 1
ATOM 625 C CA . TYR A 1 79 ? 10.528 1.092 -12.953 1.00 72.94 79 TYR A CA 1
ATOM 626 C C . TYR A 1 79 ? 10.162 1.385 -14.408 1.00 72.94 79 TYR A C 1
ATOM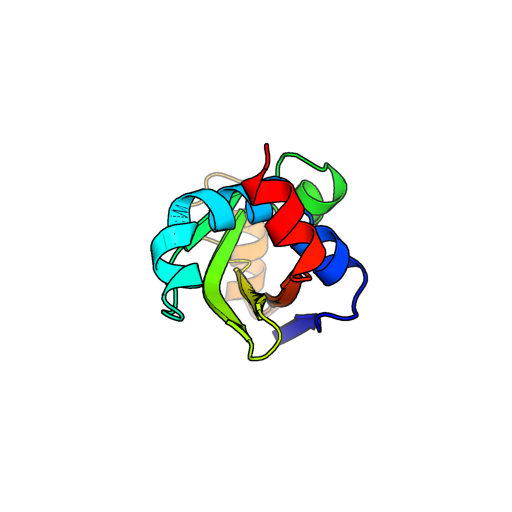 628 O O . TYR A 1 79 ? 10.533 0.637 -15.319 1.00 72.94 79 TYR A O 1
ATOM 636 N N . ASP A 1 80 ? 9.390 2.446 -14.632 1.00 67.19 80 ASP A N 1
ATOM 637 C CA . ASP A 1 80 ? 9.145 2.963 -15.965 1.00 67.19 80 ASP A CA 1
ATOM 638 C C . ASP A 1 80 ? 10.352 3.805 -16.396 1.00 67.19 80 ASP A C 1
ATOM 640 O O . ASP A 1 80 ? 10.624 4.893 -15.902 1.00 67.19 80 ASP A O 1
ATOM 644 N N . MET A 1 81 ? 11.145 3.279 -17.330 1.00 74.19 81 MET A N 1
ATOM 645 C CA . MET A 1 81 ? 12.237 4.045 -17.929 1.00 74.19 81 MET A CA 1
ATOM 646 C C . MET A 1 81 ? 11.626 5.075 -18.886 1.00 74.19 81 MET A C 1
ATOM 648 O O . MET A 1 81 ? 11.556 4.857 -20.100 1.00 74.19 81 MET A O 1
ATOM 652 N N . ASN A 1 82 ? 11.068 6.147 -18.322 1.00 72.50 82 ASN A N 1
ATOM 653 C CA . ASN A 1 82 ? 10.317 7.151 -19.056 1.00 72.50 82 ASN A CA 1
ATOM 654 C C . ASN A 1 82 ? 11.228 7.828 -20.089 1.00 72.50 82 ASN A C 1
ATOM 656 O O . ASN A 1 82 ? 12.303 8.333 -19.772 1.00 72.50 82 ASN A O 1
ATOM 660 N N . GLN A 1 83 ? 10.789 7.829 -21.349 1.00 73.31 83 GLN A N 1
ATOM 661 C CA . GLN A 1 83 ? 11.557 8.369 -22.470 1.00 73.31 83 GLN A CA 1
ATOM 662 C C . GLN A 1 83 ? 11.818 9.876 -22.330 1.00 73.31 83 GLN A C 1
ATOM 664 O O . GLN A 1 83 ? 12.812 10.376 -22.853 1.00 73.31 83 GLN A O 1
ATOM 669 N N . ASN A 1 84 ? 10.945 10.583 -21.611 1.00 79.50 84 ASN A N 1
ATOM 670 C CA . ASN A 1 84 ? 11.043 12.023 -21.403 1.00 79.50 84 ASN A CA 1
ATOM 671 C C . ASN A 1 84 ? 11.787 12.395 -20.110 1.00 79.50 84 ASN A C 1
ATOM 673 O O . ASN A 1 84 ? 11.872 13.578 -19.785 1.00 79.50 84 ASN A O 1
ATOM 677 N N . ASP A 1 85 ? 12.312 11.419 -19.361 1.00 78.38 85 ASP A N 1
ATOM 678 C CA . ASP A 1 85 ? 13.070 11.702 -18.144 1.00 78.38 85 ASP A CA 1
ATOM 679 C C . ASP A 1 85 ? 14.402 12.411 -18.490 1.00 78.38 85 ASP A C 1
ATOM 681 O O . ASP A 1 85 ? 15.174 11.930 -19.335 1.00 78.38 85 ASP A O 1
ATOM 685 N N . PRO A 1 86 ? 14.706 13.568 -17.868 1.00 81.31 86 PRO A N 1
ATOM 686 C CA . PRO A 1 86 ? 15.935 14.311 -18.143 1.00 81.31 86 PRO A CA 1
ATOM 687 C C . PRO A 1 86 ? 17.199 13.607 -17.616 1.00 81.31 86 PRO A C 1
ATOM 689 O O . PRO A 1 86 ? 18.316 13.975 -17.991 1.00 81.31 86 PRO A O 1
ATOM 692 N N . SER A 1 87 ? 17.063 12.602 -16.749 1.00 84.50 87 SER A N 1
ATOM 693 C CA . SER A 1 87 ? 18.176 11.843 -16.192 1.00 84.50 87 SER A CA 1
ATOM 694 C C . SER A 1 87 ? 18.868 10.997 -17.258 1.00 84.50 87 SER A C 1
ATOM 696 O O . SER A 1 87 ? 18.306 10.057 -17.824 1.00 84.50 87 SER A O 1
ATOM 698 N N . ARG A 1 88 ? 20.165 11.255 -17.466 1.00 82.00 88 ARG A N 1
ATOM 699 C CA . ARG A 1 88 ? 21.012 10.451 -18.365 1.00 82.00 88 ARG A CA 1
ATOM 700 C C . ARG A 1 88 ? 21.050 8.969 -17.982 1.00 82.00 88 ARG A C 1
ATOM 702 O O . ARG A 1 88 ? 21.194 8.128 -18.864 1.00 82.00 88 ARG A O 1
ATOM 709 N N . LEU A 1 89 ? 20.917 8.646 -16.692 1.00 82.62 89 LEU A N 1
ATOM 710 C CA . LEU A 1 89 ? 20.878 7.259 -16.218 1.00 82.62 89 LEU A CA 1
ATOM 711 C C . LEU A 1 89 ? 19.583 6.558 -16.643 1.00 82.62 89 LEU A C 1
ATOM 713 O O . LEU A 1 89 ? 19.638 5.414 -17.091 1.00 82.62 89 LEU A O 1
ATOM 717 N N . VAL A 1 90 ? 18.445 7.256 -16.576 1.00 81.69 90 VAL A N 1
ATOM 718 C CA . VAL A 1 90 ? 17.145 6.729 -17.022 1.00 81.69 90 VAL A CA 1
ATOM 719 C C . VAL A 1 90 ? 17.141 6.541 -18.538 1.00 81.69 90 VAL A C 1
ATOM 721 O O . VAL A 1 90 ? 16.757 5.480 -19.023 1.00 81.69 90 VAL A O 1
ATOM 724 N N . GLN A 1 91 ? 17.679 7.498 -19.300 1.00 85.62 91 GLN A N 1
ATOM 725 C CA . GLN A 1 91 ? 17.809 7.365 -20.757 1.00 85.62 91 GLN A CA 1
ATOM 726 C C . GLN A 1 91 ? 18.727 6.205 -21.172 1.00 85.62 91 GLN A C 1
ATOM 728 O O . GLN A 1 91 ? 18.444 5.505 -22.146 1.00 85.62 91 GLN A O 1
ATOM 733 N N . LEU A 1 92 ? 19.826 5.975 -20.444 1.00 84.69 92 LEU A N 1
ATOM 734 C CA . LEU A 1 92 ? 20.720 4.841 -20.689 1.00 84.69 92 LEU A CA 1
ATOM 735 C C . LEU A 1 92 ? 20.018 3.506 -20.412 1.00 84.69 92 LEU A C 1
ATOM 737 O O . LEU A 1 92 ? 20.070 2.600 -21.245 1.00 84.69 92 LEU A O 1
ATOM 741 N N . ALA A 1 93 ? 19.337 3.399 -19.271 1.00 81.50 93 ALA A N 1
ATOM 742 C CA . ALA A 1 93 ? 18.566 2.214 -18.915 1.00 81.50 93 ALA A CA 1
ATOM 743 C C . ALA A 1 93 ? 17.422 1.958 -19.912 1.00 81.50 93 ALA A C 1
ATOM 745 O O . ALA A 1 93 ? 17.200 0.812 -20.303 1.00 81.50 93 ALA A O 1
ATOM 746 N N . ARG A 1 94 ? 16.770 3.017 -20.416 1.00 83.25 94 ARG A N 1
ATOM 747 C CA . ARG A 1 94 ? 15.760 2.918 -21.475 1.00 83.25 94 ARG A CA 1
ATOM 748 C C . ARG A 1 94 ? 16.331 2.350 -22.771 1.00 83.25 94 ARG A C 1
ATOM 750 O O . ARG A 1 94 ? 15.771 1.406 -23.309 1.00 83.25 94 ARG A O 1
ATOM 757 N N . LYS A 1 95 ? 17.477 2.847 -23.247 1.00 85.88 95 LYS A N 1
ATOM 758 C CA . LYS A 1 95 ? 18.130 2.295 -24.450 1.00 85.88 95 LYS A CA 1
ATOM 759 C C . LYS A 1 95 ? 18.488 0.817 -24.288 1.00 85.88 95 LYS A C 1
ATOM 761 O O . LYS A 1 95 ? 18.309 0.036 -25.216 1.00 85.88 95 LYS A O 1
ATOM 766 N N . ALA A 1 96 ? 18.974 0.421 -23.110 1.00 83.69 96 ALA A N 1
ATOM 767 C CA . ALA A 1 96 ? 19.232 -0.987 -22.810 1.00 83.69 96 ALA A CA 1
ATOM 768 C C . ALA A 1 96 ? 17.941 -1.826 -22.828 1.00 83.69 96 ALA A C 1
ATOM 770 O O . ALA A 1 96 ? 17.963 -2.979 -23.258 1.00 83.69 96 ALA A O 1
ATOM 771 N N . GLN A 1 97 ? 16.818 -1.245 -22.400 1.00 80.88 97 GLN A N 1
ATOM 772 C CA . GLN A 1 97 ? 15.504 -1.872 -22.476 1.00 80.88 97 GLN A CA 1
ATOM 773 C C . GLN A 1 97 ? 15.005 -2.028 -23.918 1.00 80.88 97 GLN A C 1
ATOM 775 O O . GLN A 1 97 ? 14.599 -3.122 -24.305 1.00 80.88 97 GLN A O 1
ATOM 780 N N . ASP A 1 98 ? 15.061 -0.958 -24.715 1.00 84.19 98 ASP A N 1
ATOM 781 C CA . ASP A 1 98 ? 14.591 -0.944 -26.106 1.00 84.19 98 ASP A CA 1
ATOM 782 C C . ASP A 1 98 ? 15.399 -1.918 -26.985 1.00 84.19 98 ASP A C 1
ATOM 784 O O . ASP A 1 98 ? 14.849 -2.559 -27.877 1.00 84.19 98 ASP A O 1
ATOM 788 N N . ASN A 1 99 ? 16.686 -2.108 -26.673 1.00 86.69 99 ASN A N 1
ATOM 789 C CA . ASN A 1 99 ? 17.564 -3.071 -27.345 1.00 86.69 99 ASN A CA 1
ATOM 790 C C . ASN A 1 99 ? 17.392 -4.523 -26.848 1.00 86.69 99 ASN A C 1
ATOM 792 O O . ASN A 1 99 ? 18.112 -5.415 -27.294 1.00 86.69 99 ASN A O 1
ATOM 796 N N . GLY A 1 100 ? 16.470 -4.779 -25.912 1.00 81.62 100 GLY A N 1
ATOM 797 C CA . GLY A 1 100 ? 16.168 -6.117 -25.393 1.00 81.62 100 GLY A CA 1
ATOM 798 C C . GLY A 1 100 ? 17.144 -6.653 -24.338 1.00 81.62 100 GLY A C 1
ATOM 799 O O . GLY A 1 100 ? 16.983 -7.788 -23.888 1.00 81.62 100 GLY A O 1
ATOM 800 N N . THR A 1 101 ? 18.123 -5.855 -23.903 1.00 79.12 101 THR A N 1
ATOM 801 C CA . THR A 1 101 ? 19.137 -6.232 -22.898 1.00 79.12 101 THR A CA 1
ATOM 802 C C . THR A 1 101 ? 18.575 -6.248 -21.471 1.00 79.12 101 THR A C 1
ATOM 804 O O . THR A 1 101 ? 19.114 -6.910 -20.586 1.00 79.12 101 THR A O 1
ATOM 807 N N . PHE A 1 102 ? 17.476 -5.533 -21.232 1.00 73.31 102 PHE A N 1
ATOM 808 C CA . PHE A 1 102 ? 16.785 -5.431 -19.947 1.00 73.31 102 PHE A CA 1
ATOM 809 C C . PHE A 1 102 ? 15.265 -5.392 -20.179 1.00 73.31 102 PHE A C 1
ATOM 811 O O . PHE A 1 102 ? 14.802 -4.941 -21.220 1.00 73.31 102 PHE A O 1
ATOM 818 N N . ARG A 1 103 ? 14.458 -5.878 -19.230 1.00 70.56 103 ARG A N 1
ATOM 819 C CA . ARG A 1 103 ? 12.982 -5.839 -19.303 1.00 70.56 103 ARG A CA 1
ATOM 820 C C . ARG A 1 103 ? 12.443 -4.996 -18.157 1.00 70.56 103 ARG A C 1
ATOM 822 O O . ARG A 1 103 ? 13.050 -5.018 -17.096 1.00 70.56 103 ARG A O 1
ATOM 829 N N . THR A 1 104 ? 11.285 -4.347 -18.322 1.00 69.25 104 THR A N 1
ATOM 830 C CA . THR A 1 104 ? 10.621 -3.632 -17.218 1.00 69.25 104 THR A CA 1
ATOM 831 C C . THR A 1 104 ? 10.493 -4.538 -15.995 1.00 69.25 104 THR A C 1
ATOM 833 O O . THR A 1 104 ? 10.045 -5.695 -16.102 1.00 69.25 104 THR A O 1
ATOM 836 N N . TYR A 1 105 ? 10.878 -3.994 -14.843 1.00 79.06 105 TYR A N 1
ATOM 837 C CA . TYR A 1 105 ? 10.673 -4.616 -13.546 1.00 79.06 105 TYR A CA 1
ATOM 838 C C . TYR A 1 105 ? 9.595 -3.873 -12.778 1.00 79.06 105 TYR A C 1
ATOM 840 O O . TYR A 1 105 ? 9.515 -2.646 -12.815 1.00 79.06 105 TYR A O 1
ATOM 848 N N . TYR A 1 106 ? 8.773 -4.647 -12.086 1.00 87.12 106 TYR A N 1
ATOM 849 C CA . TYR A 1 106 ? 7.827 -4.123 -11.121 1.00 87.12 106 TYR A CA 1
ATOM 850 C C . TYR A 1 106 ? 7.961 -4.883 -9.808 1.00 87.12 106 TYR A C 1
ATOM 852 O O . TYR A 1 106 ? 8.241 -6.089 -9.788 1.00 87.12 106 TYR A O 1
ATOM 860 N N . SER A 1 107 ? 7.721 -4.172 -8.719 1.00 91.94 107 SER A N 1
ATOM 861 C CA . SER A 1 107 ? 7.622 -4.735 -7.383 1.00 91.94 107 SER A CA 1
ATOM 862 C C . SER A 1 107 ? 6.209 -4.519 -6.873 1.00 91.94 107 SER A C 1
ATOM 864 O O . SER A 1 107 ? 5.694 -3.404 -6.893 1.00 91.94 107 SER A O 1
ATOM 866 N N . ILE A 1 108 ? 5.572 -5.594 -6.418 1.00 95.69 108 ILE A N 1
ATOM 867 C CA . ILE A 1 108 ? 4.304 -5.511 -5.697 1.00 95.69 108 ILE A CA 1
ATOM 868 C C . ILE A 1 108 ? 4.590 -5.749 -4.225 1.00 95.69 108 ILE A C 1
ATOM 870 O O . ILE A 1 108 ? 5.174 -6.771 -3.864 1.00 95.69 108 ILE A O 1
ATOM 874 N N . PHE A 1 109 ? 4.131 -4.843 -3.373 1.00 97.06 109 PHE A N 1
ATOM 875 C CA . PHE A 1 109 ? 4.213 -4.986 -1.927 1.00 97.06 109 PHE A CA 1
ATOM 876 C C . PHE A 1 109 ? 2.809 -5.157 -1.365 1.00 97.06 109 PHE A C 1
ATOM 878 O O . PHE A 1 109 ? 1.991 -4.239 -1.408 1.00 97.06 109 PHE A O 1
ATOM 885 N N . VAL A 1 110 ? 2.531 -6.333 -0.811 1.00 98.25 110 VAL A N 1
ATOM 886 C CA . VAL A 1 110 ? 1.310 -6.570 -0.040 1.00 98.25 110 VAL A CA 1
ATOM 887 C C . VAL A 1 110 ? 1.626 -6.262 1.411 1.00 98.25 110 VAL A C 1
ATOM 889 O O . VAL A 1 110 ? 2.512 -6.886 1.985 1.00 98.25 110 VAL A O 1
ATOM 892 N N . THR A 1 111 ? 0.927 -5.314 2.021 1.00 98.31 111 THR A N 1
ATOM 893 C CA . THR A 1 111 ? 1.190 -4.885 3.398 1.00 98.31 111 THR A CA 1
ATOM 894 C C . THR A 1 111 ? -0.001 -5.182 4.294 1.00 98.31 111 THR A C 1
ATOM 896 O O . THR A 1 111 ? -1.143 -5.232 3.840 1.00 98.31 111 THR A O 1
ATOM 899 N N . LYS A 1 112 ? 0.279 -5.421 5.580 1.00 98.69 112 LYS A N 1
ATOM 900 C CA . LYS A 1 112 ? -0.735 -5.644 6.612 1.00 98.69 112 LYS A CA 1
ATOM 901 C C . LYS A 1 112 ? -0.428 -4.775 7.824 1.00 98.69 112 LYS A C 1
ATOM 903 O O . LYS A 1 112 ? 0.458 -5.094 8.617 1.00 98.69 112 LYS A O 1
ATOM 908 N N . THR A 1 113 ? -1.181 -3.696 7.990 1.00 98.56 113 THR A N 1
ATOM 909 C CA . THR A 1 113 ? -1.119 -2.857 9.188 1.00 98.56 113 THR A CA 1
ATOM 910 C C . THR A 1 113 ? -2.125 -3.369 10.207 1.00 98.56 113 THR A C 1
ATOM 912 O O . THR A 1 113 ? -3.336 -3.316 9.991 1.00 98.56 113 THR A O 1
ATOM 915 N N . ASN A 1 114 ? -1.627 -3.872 11.336 1.00 98.12 114 ASN A N 1
ATOM 916 C CA . ASN A 1 114 ? -2.480 -4.470 12.360 1.00 98.12 114 ASN A CA 1
ATOM 917 C C . ASN A 1 114 ? -3.491 -3.474 12.938 1.00 98.12 114 ASN A C 1
ATOM 919 O O . ASN A 1 114 ? -3.142 -2.328 13.226 1.00 98.12 114 ASN A O 1
ATOM 923 N N . HIS A 1 115 ? -4.700 -3.952 13.239 1.00 97.62 115 HIS A N 1
ATOM 924 C CA . HIS A 1 115 ? -5.774 -3.153 13.830 1.00 97.62 115 HIS A CA 1
ATOM 925 C C . HIS A 1 115 ? -5.317 -2.357 15.063 1.00 97.62 115 HIS A C 1
ATOM 927 O O . HIS A 1 115 ? -5.611 -1.173 15.201 1.00 97.62 115 HIS A O 1
ATOM 933 N N . ARG A 1 116 ? -4.507 -2.975 15.935 1.00 97.50 116 ARG A N 1
ATOM 934 C CA . ARG A 1 116 ? -3.946 -2.316 17.129 1.00 97.50 116 ARG A CA 1
ATOM 935 C C . ARG A 1 116 ? -3.101 -1.083 16.795 1.00 97.50 116 ARG A C 1
ATOM 937 O O . ARG A 1 116 ? -3.070 -0.147 17.586 1.00 97.50 116 ARG A O 1
ATOM 944 N N . ILE A 1 117 ? -2.399 -1.085 15.663 1.00 97.81 117 ILE A N 1
ATOM 945 C CA . ILE A 1 117 ? -1.605 0.058 15.194 1.00 97.81 117 ILE A CA 1
ATOM 946 C C . ILE A 1 117 ? -2.539 1.148 14.668 1.00 97.81 117 ILE A C 1
ATOM 948 O O . ILE A 1 117 ? -2.401 2.298 15.074 1.00 97.81 117 ILE A O 1
ATOM 952 N N . LEU A 1 118 ? -3.545 0.783 13.867 1.00 97.75 118 LEU A N 1
ATOM 953 C CA . LEU A 1 118 ? -4.550 1.730 13.367 1.00 97.75 118 LEU A CA 1
ATOM 954 C C . LEU A 1 118 ? -5.274 2.445 14.517 1.00 97.75 118 LEU A C 1
ATOM 956 O O . LEU A 1 118 ? -5.415 3.663 14.507 1.00 97.75 118 LEU A O 1
ATOM 960 N N . GLN A 1 119 ? -5.652 1.705 15.563 1.00 97.44 119 GLN A N 1
ATOM 961 C CA . GLN A 1 119 ? -6.268 2.273 16.765 1.00 97.44 119 GLN A CA 1
ATOM 962 C C . GLN A 1 119 ? -5.349 3.256 17.499 1.00 97.44 119 GLN A C 1
ATOM 964 O O . GLN A 1 119 ? -5.833 4.221 18.081 1.00 97.44 119 GLN A O 1
ATOM 969 N N . LYS A 1 120 ? -4.026 3.044 17.478 1.00 97.62 120 LYS A N 1
ATOM 970 C CA . LYS A 1 120 ? -3.071 4.030 18.009 1.00 97.62 120 LYS A CA 1
ATOM 971 C C . LYS A 1 120 ? -3.021 5.279 17.134 1.00 97.62 120 LYS A C 1
ATOM 973 O O . LYS A 1 120 ? -2.915 6.373 17.669 1.00 97.62 120 LYS A O 1
ATOM 978 N N . TRP A 1 121 ? -3.102 5.129 15.814 1.00 97.44 121 TRP A N 1
ATOM 979 C CA . TRP A 1 121 ? -3.101 6.264 14.892 1.00 97.44 121 TRP A CA 1
ATOM 980 C C . TRP A 1 121 ? -4.351 7.130 15.000 1.00 97.44 121 TRP A C 1
ATOM 982 O O . TRP A 1 121 ? -4.233 8.326 14.808 1.00 97.44 121 TRP A O 1
ATOM 992 N N . LEU A 1 122 ? -5.510 6.560 15.335 1.00 95.62 122 LEU A N 1
ATOM 993 C CA . LEU A 1 122 ? -6.756 7.317 15.51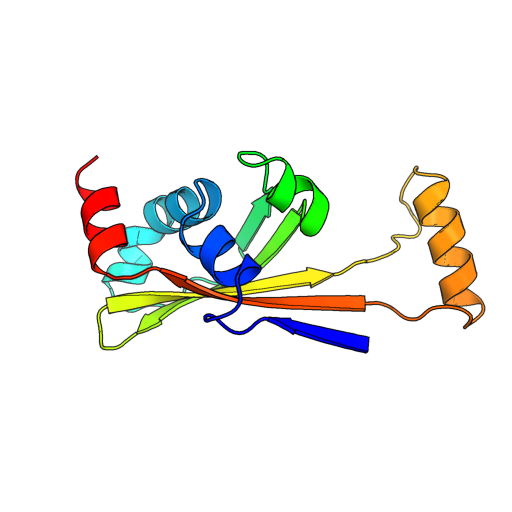9 1.00 95.62 122 LEU A CA 1
ATOM 994 C C . LEU A 1 122 ? -6.811 8.130 16.823 1.00 95.62 122 LEU A C 1
ATOM 996 O O . LEU A 1 122 ? -7.673 8.992 16.958 1.00 95.62 122 LEU A O 1
ATOM 1000 N N . LYS A 1 123 ? -5.947 7.824 17.797 1.00 92.81 123 LYS A N 1
ATOM 1001 C CA . LYS A 1 123 ? -5.919 8.481 19.116 1.00 92.81 123 LYS A CA 1
ATOM 1002 C C . LYS A 1 123 ? -4.993 9.698 19.179 1.00 92.81 123 LYS A C 1
ATOM 1004 O O . LYS A 1 123 ? -5.042 10.417 20.171 1.00 92.81 123 LYS A O 1
ATOM 1009 N N . ASN A 1 124 ? -4.152 9.876 18.163 1.00 63.88 124 ASN A N 1
ATOM 1010 C CA . ASN A 1 124 ? -3.136 10.922 18.057 1.00 63.88 124 ASN A CA 1
ATOM 1011 C C . ASN A 1 124 ? -3.455 11.826 16.873 1.00 63.88 124 ASN A C 1
ATOM 1013 O O . ASN A 1 124 ? -3.126 13.023 16.961 1.00 63.88 124 ASN A O 1
#

Sequence (124 aa):
MGVIFKSDSNISKEIAISPEIKQHFLENKDILLNQKVVKNRSTYFQSNKNLGKAIGHCDIVYSYLDNDKNMISVLLDTYDMNQNDPSRLVQLARKAQDNGTFRTYYSIFVTKTNHRILQKWLKN

pLDDT: mean 91.25, std 8.51, range [63.88, 98.69]

Radius of gyration: 16.27 Å; chains: 1; bounding box: 38×26×46 Å